Protein AF-A0A2U1LRW7-F1 (afdb_monomer_lite)

Foldseek 3Di:
DDDPPPPDPPPPCPPQVVLCVVQVHPDVLSSVLVVLVVLLVVLVVVLVVLVVVLVVLVVVLVVLVVVLVVLVVPPDDDPVSVVVSVVSVVVSVVSVVVSVVSVVVSVVSVVVSVVSVVSSVVSVVVVVPVPPDDDDDDDDDDDDD

Radius of gyration: 28.09 Å; chains: 1; bounding box: 56×57×92 Å

Structure (mmCIF, N/CA/C/O backbone):
data_AF-A0A2U1LRW7-F1
#
_entry.id   AF-A0A2U1LRW7-F1
#
loop_
_atom_site.group_PDB
_atom_site.id
_atom_site.type_symbol
_atom_site.label_atom_id
_atom_site.label_alt_id
_atom_site.label_comp_id
_atom_site.label_asym_id
_atom_site.label_entity_id
_atom_site.label_seq_id
_atom_site.pdbx_PDB_ins_code
_atom_site.Cartn_x
_atom_site.Cartn_y
_atom_site.Cartn_z
_atom_site.occupancy
_a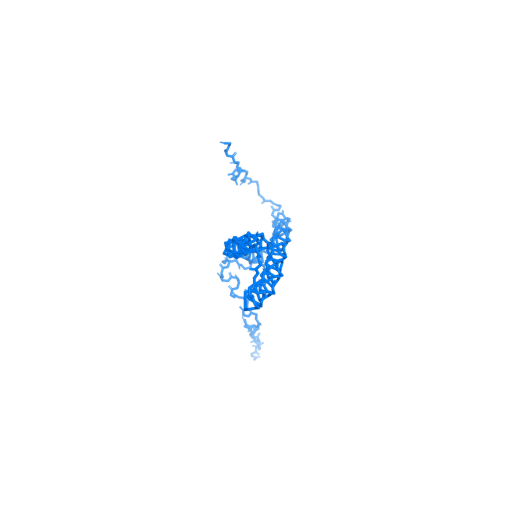tom_site.B_iso_or_equiv
_atom_site.auth_seq_id
_atom_site.auth_comp_id
_atom_site.auth_asym_id
_atom_site.auth_atom_id
_atom_site.pdbx_PDB_model_num
ATOM 1 N N . MET A 1 1 ? -16.716 -30.583 57.715 1.00 35.84 1 MET A N 1
ATOM 2 C CA . MET A 1 1 ? -15.318 -30.588 57.242 1.00 35.84 1 MET A CA 1
ATOM 3 C C . MET A 1 1 ? -15.290 -30.003 55.839 1.00 35.84 1 MET A C 1
ATOM 5 O O . MET A 1 1 ? -16.108 -30.408 55.031 1.00 35.84 1 MET A O 1
ATOM 9 N N . ALA A 1 2 ? -14.434 -28.990 55.668 1.00 37.91 2 ALA A N 1
ATOM 10 C CA . ALA A 1 2 ? -14.003 -28.259 54.470 1.00 37.91 2 ALA A CA 1
ATOM 11 C C . ALA A 1 2 ? -14.890 -28.278 53.205 1.00 37.91 2 ALA A C 1
ATOM 13 O O . ALA A 1 2 ? -14.860 -29.225 52.424 1.00 37.91 2 ALA A O 1
ATOM 14 N N . SER A 1 3 ? -15.550 -27.139 52.951 1.00 42.78 3 SER A N 1
ATOM 15 C CA . SER A 1 3 ? -15.913 -26.692 51.602 1.00 42.78 3 SER A CA 1
ATOM 16 C C . SER A 1 3 ? -14.669 -26.650 50.724 1.00 42.78 3 SER A C 1
ATOM 18 O O . SER A 1 3 ? -13.738 -25.885 50.985 1.00 42.78 3 SER A O 1
ATOM 20 N N . SER A 1 4 ? -14.666 -27.440 49.659 1.00 43.62 4 SER A N 1
ATOM 21 C CA . SER A 1 4 ? -13.708 -27.299 48.572 1.00 43.62 4 SER A CA 1
ATOM 22 C C . SER A 1 4 ? -14.097 -26.067 47.753 1.00 43.62 4 SER A C 1
ATOM 24 O O . SER A 1 4 ? -14.862 -26.158 46.798 1.00 43.62 4 SER A O 1
ATOM 26 N N . ASN A 1 5 ? -13.594 -24.896 48.155 1.00 46.25 5 ASN A N 1
ATOM 27 C CA . ASN A 1 5 ? -13.523 -23.733 47.275 1.00 46.25 5 ASN A CA 1
ATOM 28 C C . ASN A 1 5 ? -12.564 -24.088 46.138 1.00 46.25 5 ASN A C 1
ATOM 30 O O . ASN A 1 5 ? -11.350 -23.920 46.253 1.00 46.25 5 ASN A O 1
ATOM 34 N N . ILE A 1 6 ? -13.113 -24.624 45.051 1.00 48.94 6 ILE A N 1
ATOM 35 C CA . ILE A 1 6 ? -12.404 -24.693 43.782 1.00 48.94 6 ILE A CA 1
ATOM 36 C C . ILE A 1 6 ? -12.285 -23.244 43.318 1.00 48.94 6 ILE A C 1
ATOM 38 O O . ILE A 1 6 ? -13.238 -22.644 42.827 1.00 48.94 6 ILE A O 1
ATOM 42 N N . SER A 1 7 ? -11.113 -22.668 43.582 1.00 45.62 7 SER A N 1
ATOM 43 C CA . SER A 1 7 ? -10.664 -21.416 42.991 1.00 45.62 7 SER A CA 1
ATOM 44 C C . SER A 1 7 ? -10.742 -21.581 41.477 1.00 45.62 7 SER A C 1
ATOM 46 O O . SER A 1 7 ? -9.950 -22.319 40.886 1.00 45.62 7 SER A O 1
ATOM 48 N N . TYR A 1 8 ? -11.747 -20.964 40.857 1.00 48.12 8 TYR A N 1
ATOM 49 C CA . TYR A 1 8 ? -11.798 -20.849 39.411 1.00 48.12 8 TYR A CA 1
ATOM 50 C C . TYR A 1 8 ? -10.563 -20.057 38.988 1.00 48.12 8 TYR A C 1
ATOM 52 O O . TYR A 1 8 ? -10.362 -18.916 39.394 1.00 48.12 8 TYR A O 1
ATOM 60 N N . SER A 1 9 ? -9.694 -20.728 38.239 1.00 48.69 9 SER A N 1
ATOM 61 C CA . SER A 1 9 ? -8.500 -20.169 37.620 1.00 48.69 9 SER A CA 1
ATOM 62 C C . SER A 1 9 ? -8.809 -18.814 36.974 1.00 48.69 9 SER A C 1
ATOM 64 O O . SER A 1 9 ? -9.463 -18.755 35.937 1.00 48.69 9 SER A O 1
ATOM 66 N N . ASN A 1 10 ? -8.288 -17.732 37.552 1.00 53.62 10 ASN A N 1
ATOM 67 C CA . ASN A 1 10 ? -8.348 -16.379 36.987 1.00 53.62 10 ASN A CA 1
ATOM 68 C C . ASN A 1 10 ? -7.467 -16.204 35.722 1.00 53.62 10 ASN A C 1
ATOM 70 O O . ASN A 1 10 ? -7.223 -15.077 35.303 1.00 53.62 10 ASN A O 1
ATOM 74 N N . ASN A 1 11 ? -6.966 -17.286 35.108 1.00 61.50 11 ASN A N 1
ATOM 75 C CA . ASN A 1 11 ? -5.849 -17.239 34.153 1.00 61.50 11 ASN A CA 1
ATOM 76 C C . ASN A 1 11 ? -6.066 -18.054 32.864 1.00 61.50 11 ASN A C 1
ATOM 78 O O . ASN A 1 11 ? -5.114 -18.635 32.350 1.00 61.50 11 ASN A O 1
ATOM 82 N N . ILE A 1 12 ? -7.286 -18.145 32.331 1.00 66.75 12 ILE A N 1
ATOM 83 C CA . ILE A 1 12 ? -7.510 -18.856 31.051 1.00 66.75 12 ILE A CA 1
ATOM 84 C C . ILE A 1 12 ? -7.523 -17.889 29.845 1.00 66.75 12 ILE A C 1
ATOM 86 O O . ILE A 1 12 ? -7.335 -18.322 28.713 1.00 66.75 12 ILE A O 1
ATOM 90 N N . GLU A 1 13 ? -7.631 -16.572 30.066 1.00 75.44 13 GLU A N 1
ATOM 91 C CA . GLU A 1 13 ? -7.804 -15.573 28.994 1.00 75.44 13 GLU A CA 1
ATOM 92 C C . GLU A 1 13 ? -6.760 -14.432 29.055 1.00 75.44 13 GLU A C 1
ATOM 94 O O . GLU A 1 13 ? -7.107 -13.282 29.340 1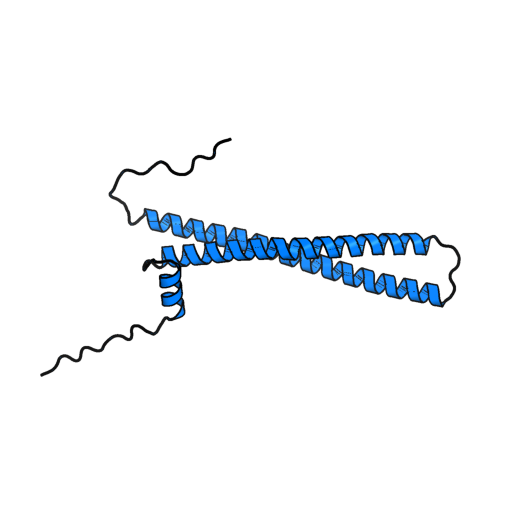.00 75.44 13 GLU A O 1
ATOM 99 N N . PRO A 1 14 ? -5.464 -14.707 28.798 1.00 79.75 14 PRO A N 1
ATOM 100 C CA . PRO A 1 14 ? -4.395 -13.711 28.935 1.00 79.75 14 PRO A CA 1
ATOM 101 C C . PRO A 1 14 ? -4.602 -12.482 28.038 1.00 79.75 14 PRO A C 1
ATOM 103 O O . PRO A 1 14 ? -4.543 -11.362 28.532 1.00 79.75 14 PRO A O 1
ATOM 106 N N . ASN A 1 15 ? -4.968 -12.672 26.766 1.00 89.44 15 ASN A N 1
ATOM 107 C CA . ASN A 1 15 ? -5.171 -11.563 25.823 1.00 89.44 15 ASN A CA 1
ATOM 108 C C . ASN A 1 15 ? -6.343 -10.650 26.220 1.00 89.44 15 ASN A C 1
ATOM 110 O O . ASN A 1 15 ? -6.290 -9.441 26.020 1.00 89.44 15 ASN A O 1
ATOM 114 N N . ILE A 1 16 ? -7.412 -11.213 26.795 1.00 91.50 16 ILE A N 1
ATOM 115 C CA . ILE A 1 16 ? -8.558 -10.427 27.271 1.00 91.50 16 ILE A CA 1
ATOM 116 C C . ILE A 1 16 ? -8.180 -9.652 28.531 1.00 91.50 16 ILE A C 1
ATOM 118 O O . ILE A 1 16 ? -8.562 -8.493 28.674 1.00 91.50 16 ILE A O 1
ATOM 122 N N . ASN A 1 17 ? -7.407 -10.260 29.432 1.00 93.75 17 ASN A N 1
ATOM 123 C CA . ASN A 1 17 ? -6.902 -9.575 30.617 1.00 93.75 17 ASN A CA 1
ATOM 124 C C . ASN A 1 17 ? -5.955 -8.424 30.249 1.00 93.75 17 ASN A C 1
ATOM 126 O O . ASN A 1 17 ? -6.097 -7.336 30.802 1.00 93.75 17 ASN A O 1
ATOM 130 N N . GLU A 1 18 ? -5.043 -8.631 29.298 1.00 93.19 18 GLU A N 1
ATOM 131 C CA . GLU A 1 18 ? -4.178 -7.577 28.755 1.00 93.19 18 GLU A CA 1
ATOM 132 C C . GLU A 1 18 ? -4.996 -6.461 28.103 1.00 93.19 18 GLU A C 1
ATOM 134 O O . GLU A 1 18 ? -4.764 -5.287 28.385 1.00 93.19 18 GLU A O 1
ATOM 139 N N . LEU A 1 19 ? -6.012 -6.806 27.307 1.00 94.31 19 LEU A N 1
ATOM 140 C CA . LEU A 1 19 ? -6.884 -5.819 26.677 1.00 94.31 19 LEU A CA 1
ATOM 141 C C . LEU A 1 19 ? -7.663 -4.996 27.712 1.00 94.31 19 LEU A C 1
ATOM 143 O O . LEU A 1 19 ? -7.718 -3.773 27.612 1.00 94.31 19 LEU A O 1
ATOM 147 N N . LYS A 1 20 ? -8.229 -5.648 28.733 1.00 94.75 20 LYS A N 1
ATOM 148 C CA . LYS A 1 20 ? -8.903 -4.978 29.854 1.00 94.75 20 LYS A CA 1
ATOM 149 C C . LYS A 1 20 ? -7.963 -4.042 30.605 1.00 94.75 20 LYS A C 1
ATOM 151 O O . LYS A 1 20 ? -8.364 -2.939 30.969 1.00 94.75 20 LYS A O 1
ATOM 156 N N . GLN A 1 21 ? -6.715 -4.459 30.825 1.00 94.81 21 GLN A N 1
ATOM 157 C CA . GLN A 1 21 ? -5.691 -3.620 31.449 1.00 94.81 21 GLN A CA 1
ATOM 158 C C . GLN A 1 21 ? -5.335 -2.414 30.573 1.00 94.81 21 GLN A C 1
ATOM 160 O O . GLN A 1 21 ? -5.320 -1.296 31.079 1.00 94.81 21 GLN A O 1
ATOM 165 N N . ALA A 1 22 ? -5.105 -2.622 29.275 1.00 93.12 22 ALA A N 1
ATOM 166 C CA . ALA A 1 22 ? -4.775 -1.560 28.325 1.00 93.12 22 ALA A CA 1
ATOM 167 C C . ALA A 1 22 ? -5.919 -0.546 28.163 1.00 93.12 22 ALA A C 1
ATOM 169 O O . ALA A 1 22 ? -5.682 0.659 28.133 1.00 93.12 22 ALA A O 1
ATOM 170 N N . CYS A 1 23 ? -7.162 -1.031 28.111 1.00 93.69 23 CYS A N 1
ATOM 171 C CA . CYS A 1 23 ? -8.365 -0.208 28.021 1.00 93.69 23 CYS A CA 1
ATOM 172 C C . CYS A 1 23 ? -8.748 0.447 29.363 1.00 93.69 23 CYS A C 1
ATOM 174 O O . CYS A 1 23 ? -9.479 1.436 29.381 1.00 93.69 23 CYS A O 1
ATOM 176 N N . GLY A 1 24 ? -8.323 -0.118 30.497 1.00 93.19 24 GLY A N 1
ATOM 177 C CA . GLY A 1 24 ? -8.741 0.317 31.833 1.00 93.19 24 GLY A CA 1
ATOM 178 C C . GLY A 1 24 ? -10.204 0.001 32.180 1.00 93.19 24 GLY A C 1
ATOM 179 O O . GLY A 1 24 ? -10.738 0.570 33.131 1.00 93.19 24 GLY A O 1
ATOM 180 N N . SER A 1 25 ? -10.860 -0.897 31.436 1.00 91.69 25 SER A N 1
ATOM 181 C CA . SER A 1 25 ? -12.263 -1.289 31.635 1.00 91.69 25 SER A CA 1
ATOM 182 C C . SER A 1 25 ? -12.395 -2.799 31.827 1.00 91.69 25 SER A C 1
ATOM 184 O O . SER A 1 25 ? -11.620 -3.580 31.284 1.00 91.69 25 SER A O 1
ATOM 186 N N . GLN A 1 26 ? -13.390 -3.223 32.608 1.00 92.75 26 GLN A N 1
ATOM 187 C CA . GLN A 1 26 ? -13.790 -4.633 32.696 1.00 92.75 26 GLN A CA 1
ATOM 188 C C . GLN A 1 26 ? -14.908 -4.986 31.711 1.00 92.75 26 GLN A C 1
ATOM 190 O O . GLN A 1 26 ? -15.136 -6.172 31.461 1.00 92.75 26 GLN A O 1
ATOM 195 N N . ASP A 1 27 ? -15.589 -3.979 31.158 1.00 92.44 27 ASP A N 1
ATOM 196 C CA . ASP A 1 27 ? -16.615 -4.165 30.142 1.00 92.44 27 ASP A CA 1
ATOM 197 C C . ASP A 1 27 ? -15.973 -4.508 28.793 1.00 92.44 27 ASP A C 1
ATOM 199 O O . ASP A 1 27 ? -15.154 -3.757 28.257 1.00 92.44 27 ASP A O 1
ATOM 203 N N . LEU A 1 28 ? -16.348 -5.663 28.241 1.00 92.06 28 LEU A N 1
ATOM 204 C CA . LEU A 1 28 ? -15.755 -6.178 27.011 1.00 92.06 28 LEU A CA 1
ATOM 205 C C . LEU A 1 28 ? -16.163 -5.372 25.777 1.00 92.06 28 LEU A C 1
ATOM 207 O O . LEU A 1 28 ? -15.367 -5.288 24.846 1.00 92.06 28 LEU A O 1
ATOM 211 N N . ALA A 1 29 ? -17.350 -4.756 25.759 1.00 92.19 29 ALA A N 1
ATOM 212 C CA . ALA A 1 29 ? -17.746 -3.897 24.644 1.00 92.19 29 ALA A CA 1
ATOM 213 C C . ALA A 1 29 ? -16.829 -2.667 24.560 1.00 92.19 29 ALA A C 1
ATOM 215 O O . ALA A 1 29 ? -16.272 -2.390 23.496 1.00 92.19 29 ALA A O 1
ATOM 216 N N . THR A 1 30 ? -16.571 -2.023 25.702 1.00 93.31 30 THR A N 1
ATOM 217 C CA . THR A 1 30 ? -15.592 -0.934 25.826 1.00 93.31 30 THR A CA 1
ATOM 218 C C . THR A 1 30 ? -14.193 -1.399 25.396 1.00 93.31 30 THR A C 1
ATOM 220 O O . THR A 1 30 ? -13.516 -0.721 24.624 1.00 93.31 30 THR A O 1
ATOM 223 N N . CYS A 1 31 ? -13.766 -2.586 25.846 1.00 94.88 31 CYS A N 1
ATOM 224 C CA . CYS A 1 31 ? -12.457 -3.157 25.506 1.00 94.88 31 CYS A CA 1
ATOM 225 C C . CYS A 1 31 ? -12.292 -3.419 24.003 1.00 94.88 31 CYS A C 1
ATOM 227 O O . CYS A 1 31 ? -11.265 -3.075 23.421 1.00 94.88 31 CYS A O 1
ATOM 229 N N . PHE A 1 32 ? -13.296 -4.004 23.347 1.00 95.38 32 PHE A N 1
ATOM 230 C CA . PHE A 1 32 ? -13.249 -4.238 21.905 1.00 95.38 32 PHE A CA 1
ATOM 231 C C . PHE A 1 32 ? -13.317 -2.936 21.113 1.00 95.38 32 PHE A C 1
ATOM 233 O O . PHE A 1 32 ? -12.604 -2.794 20.121 1.00 95.38 32 PHE A O 1
ATOM 240 N N . LYS A 1 33 ? -14.098 -1.953 21.573 1.00 95.56 33 LYS A N 1
ATOM 241 C CA . LYS A 1 33 ? -14.113 -0.614 20.979 1.00 95.56 33 LYS A CA 1
ATOM 242 C C . LYS A 1 33 ? -12.724 0.026 21.032 1.00 95.56 33 LYS A C 1
ATOM 244 O O . LYS A 1 33 ? -12.276 0.591 20.035 1.00 95.56 33 LYS A O 1
ATOM 249 N N . PHE A 1 34 ? -12.036 -0.078 22.170 1.00 95.12 34 PHE A N 1
ATOM 250 C CA . PHE A 1 34 ? -10.654 0.381 22.319 1.00 95.12 34 PHE A CA 1
ATOM 251 C C . PHE A 1 34 ? -9.716 -0.322 21.328 1.00 95.12 34 PHE A C 1
ATOM 253 O O . PHE A 1 34 ? -8.980 0.360 20.618 1.00 95.12 34 PHE A O 1
ATOM 260 N N . LEU A 1 35 ? -9.800 -1.654 21.218 1.00 96.38 35 LEU A N 1
ATOM 261 C CA . LEU A 1 35 ? -8.992 -2.436 20.277 1.00 96.38 35 LEU A CA 1
ATOM 262 C C . LEU A 1 35 ? -9.186 -1.970 18.827 1.00 96.38 35 LEU A C 1
ATOM 264 O O . LEU A 1 35 ? -8.217 -1.623 18.162 1.00 96.38 35 LEU A O 1
ATOM 268 N N . PHE A 1 36 ? -10.432 -1.880 18.352 1.00 97.56 36 PHE A N 1
ATOM 269 C CA . PHE A 1 36 ? -10.703 -1.444 16.979 1.00 97.56 36 PHE A CA 1
ATOM 270 C C . PHE A 1 36 ? -10.241 -0.008 16.707 1.00 97.56 36 PHE A C 1
ATOM 272 O O . PHE A 1 36 ? -9.755 0.275 15.615 1.00 97.56 36 PHE A O 1
ATOM 279 N N . ASN A 1 37 ? -10.366 0.899 17.679 1.00 96.94 37 ASN A N 1
ATOM 280 C CA . ASN A 1 37 ? -9.849 2.261 17.536 1.00 96.94 37 ASN A CA 1
ATOM 281 C C . ASN A 1 37 ? -8.313 2.299 17.472 1.00 96.94 37 ASN A C 1
ATOM 283 O O . ASN A 1 37 ? -7.770 3.075 16.685 1.00 96.94 37 ASN A O 1
ATOM 287 N N . SER A 1 38 ? -7.626 1.458 18.254 1.00 96.38 38 SER A N 1
ATOM 288 C CA . SER A 1 38 ? -6.169 1.289 18.170 1.00 96.38 38 SER A CA 1
ATOM 289 C C . SER A 1 38 ? -5.760 0.785 16.787 1.00 96.38 38 SER A C 1
ATOM 291 O O . SER A 1 38 ? -4.957 1.425 16.111 1.00 96.38 38 SER A O 1
ATOM 293 N N . ASP A 1 39 ? -6.398 -0.286 16.314 1.00 97.75 39 ASP A N 1
ATOM 294 C CA . ASP A 1 39 ? -6.148 -0.873 14.997 1.00 97.75 39 ASP A CA 1
ATOM 295 C C . ASP A 1 39 ? -6.371 0.132 13.854 1.00 97.75 39 ASP A C 1
ATOM 297 O O . ASP A 1 39 ? -5.599 0.178 12.901 1.00 97.75 39 ASP A O 1
ATOM 301 N N . ILE A 1 40 ? -7.424 0.955 13.931 1.00 98.44 40 ILE A N 1
ATOM 302 C CA . ILE A 1 40 ? -7.680 2.017 12.946 1.00 98.44 40 ILE A CA 1
ATOM 303 C C . ILE A 1 40 ? -6.536 3.039 12.943 1.00 98.44 40 ILE A C 1
ATOM 305 O O . ILE A 1 40 ? -6.091 3.464 11.875 1.00 98.44 40 ILE A O 1
ATOM 309 N N . ALA A 1 41 ? -6.065 3.460 14.120 1.00 97.62 41 ALA A N 1
ATOM 310 C CA . ALA A 1 41 ? -4.963 4.412 14.224 1.00 97.62 41 ALA A CA 1
ATOM 311 C C . ALA A 1 41 ? -3.660 3.835 13.642 1.00 97.62 41 ALA A C 1
ATOM 313 O O . ALA A 1 41 ? -2.939 4.535 12.923 1.00 97.62 41 ALA A O 1
ATOM 314 N N . GLU A 1 42 ? -3.386 2.555 13.895 1.00 97.81 42 GLU A N 1
ATOM 315 C CA . GLU A 1 42 ? -2.252 1.833 13.31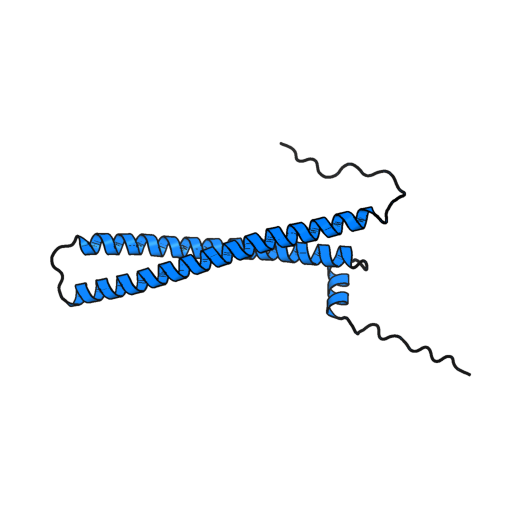4 1.00 97.81 42 GLU A CA 1
ATOM 316 C C . GLU A 1 42 ? -2.357 1.726 11.787 1.00 97.81 42 GLU A C 1
ATOM 318 O O . GLU A 1 42 ? -1.387 2.031 11.084 1.00 97.81 42 GLU A O 1
ATOM 323 N N . ASP A 1 43 ? -3.537 1.389 11.258 1.00 98.25 43 ASP A N 1
ATOM 324 C CA . ASP A 1 43 ? -3.790 1.313 9.816 1.00 98.25 43 ASP A CA 1
ATOM 325 C C . ASP A 1 43 ? -3.589 2.673 9.125 1.00 98.25 43 ASP A C 1
ATOM 327 O O . ASP A 1 43 ? -2.995 2.739 8.045 1.00 98.25 43 ASP A O 1
ATOM 331 N N . TYR A 1 44 ? -4.008 3.785 9.746 1.00 98.06 44 TYR A N 1
ATOM 332 C CA . TYR A 1 44 ? -3.705 5.128 9.231 1.00 98.06 44 TYR A CA 1
ATOM 333 C C . TYR A 1 44 ? -2.195 5.393 9.177 1.00 98.06 44 TYR A C 1
ATOM 335 O O . TYR A 1 44 ? -1.695 5.926 8.180 1.00 98.06 44 TYR A O 1
ATOM 343 N N . GLY A 1 45 ? -1.454 4.984 10.212 1.00 97.38 45 GLY A N 1
ATOM 344 C CA . GLY A 1 45 ? 0.008 5.052 10.222 1.00 97.38 45 GLY A CA 1
ATOM 345 C C . GLY A 1 45 ? 0.643 4.212 9.109 1.00 97.38 45 GLY A C 1
ATOM 346 O O . GLY A 1 45 ? 1.604 4.645 8.465 1.00 97.38 45 GLY A O 1
ATOM 347 N N . PHE A 1 46 ? 0.081 3.035 8.829 1.00 96.19 46 PHE A N 1
ATOM 348 C CA . PHE A 1 46 ? 0.509 2.174 7.730 1.00 96.19 46 PHE A CA 1
ATOM 349 C C . PHE A 1 46 ? 0.248 2.825 6.364 1.00 96.19 46 PHE A C 1
ATOM 351 O O . PHE A 1 46 ? 1.160 2.872 5.535 1.00 96.19 46 PHE A O 1
ATOM 358 N N . ILE A 1 47 ? -0.950 3.382 6.138 1.00 97.88 47 ILE A N 1
ATOM 359 C CA . ILE A 1 47 ? -1.300 4.099 4.899 1.00 97.88 47 ILE A CA 1
ATOM 360 C C . ILE A 1 47 ? -0.344 5.260 4.649 1.00 97.88 47 ILE A C 1
ATOM 362 O O . ILE A 1 47 ? 0.077 5.452 3.511 1.00 97.88 47 ILE A O 1
ATOM 366 N N . MET A 1 48 ? 0.002 6.034 5.680 1.00 96.44 48 MET A N 1
ATOM 367 C CA . MET A 1 48 ? 0.922 7.162 5.531 1.00 96.44 48 MET A CA 1
ATOM 368 C C . MET A 1 48 ? 2.297 6.682 5.051 1.00 96.44 48 MET A C 1
ATOM 370 O O . MET A 1 48 ? 2.780 7.132 4.013 1.00 96.44 48 MET A O 1
ATOM 374 N N . ARG A 1 49 ? 2.883 5.696 5.744 1.00 95.94 49 ARG A N 1
ATOM 375 C CA . ARG A 1 49 ? 4.213 5.157 5.415 1.00 95.94 49 ARG A CA 1
ATOM 376 C C . ARG A 1 49 ? 4.268 4.552 4.012 1.00 95.94 49 ARG A C 1
ATOM 378 O O . ARG A 1 49 ? 5.159 4.867 3.230 1.00 95.94 49 ARG A O 1
ATOM 385 N N . TRP A 1 50 ? 3.311 3.695 3.676 1.00 96.44 50 TRP A N 1
ATOM 386 C CA . TRP A 1 50 ? 3.282 3.030 2.372 1.00 96.44 50 TRP A CA 1
ATOM 387 C C . TRP A 1 50 ? 2.773 3.930 1.247 1.00 96.44 50 TRP A C 1
ATOM 389 O O . TRP A 1 50 ? 3.096 3.706 0.081 1.00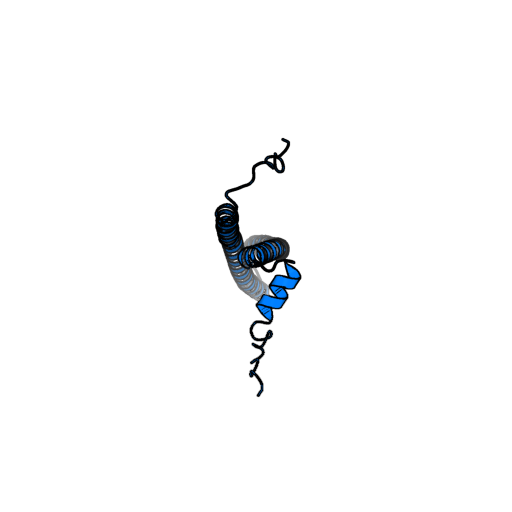 96.44 50 TRP A O 1
ATOM 399 N N . GLY A 1 51 ? 2.018 4.977 1.578 1.00 97.62 51 GLY A N 1
ATOM 400 C CA . GLY A 1 51 ? 1.635 6.030 0.647 1.00 97.62 51 GLY A CA 1
ATOM 401 C C . GLY A 1 51 ? 2.849 6.782 0.105 1.00 97.62 51 GLY A C 1
ATOM 402 O O . GLY A 1 51 ? 2.900 7.052 -1.099 1.00 97.62 51 GLY A O 1
ATOM 403 N N . ASP A 1 52 ? 3.840 7.049 0.957 1.00 97.06 52 ASP A N 1
ATOM 404 C CA . ASP A 1 52 ? 5.103 7.672 0.554 1.00 97.06 52 ASP A CA 1
ATOM 405 C C . ASP A 1 52 ? 5.940 6.744 -0.331 1.00 97.06 52 ASP A C 1
ATOM 407 O O . ASP A 1 52 ? 6.357 7.156 -1.415 1.00 97.06 52 ASP A O 1
ATOM 411 N N . GLU A 1 53 ? 6.097 5.473 0.050 1.00 96.81 53 GLU A N 1
ATOM 412 C CA . GLU A 1 53 ? 6.774 4.462 -0.783 1.00 96.81 53 GLU A CA 1
ATOM 413 C C . GLU A 1 53 ? 6.110 4.321 -2.163 1.00 96.81 53 GLU A C 1
ATOM 415 O O . GLU A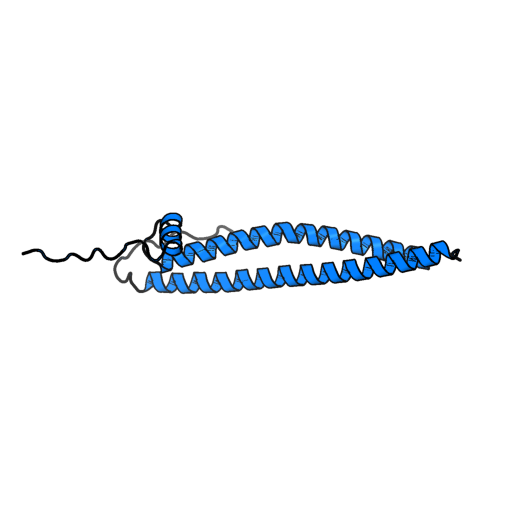 1 53 ? 6.775 4.303 -3.204 1.00 96.81 53 GLU A O 1
ATOM 420 N N . ARG A 1 54 ? 4.771 4.334 -2.207 1.00 98.12 54 ARG A N 1
ATOM 421 C CA . ARG A 1 54 ? 3.996 4.336 -3.456 1.00 98.12 54 ARG A CA 1
ATOM 422 C C . ARG A 1 54 ? 4.325 5.549 -4.313 1.00 98.12 54 ARG A C 1
ATOM 424 O O . ARG A 1 54 ? 4.484 5.419 -5.527 1.00 98.12 54 ARG A O 1
ATOM 431 N N . ASN A 1 55 ? 4.410 6.732 -3.708 1.00 98.19 55 ASN A N 1
ATOM 432 C CA . ASN A 1 55 ? 4.725 7.963 -4.428 1.00 98.19 55 ASN A CA 1
ATOM 433 C C . ASN A 1 55 ? 6.153 7.932 -5.001 1.00 98.19 55 ASN A C 1
ATOM 435 O O . ASN A 1 55 ? 6.352 8.351 -6.143 1.00 98.19 55 ASN A O 1
ATOM 439 N N . GLN A 1 56 ? 7.120 7.390 -4.255 1.00 98.06 56 GLN A N 1
ATOM 440 C CA . GLN A 1 56 ? 8.495 7.213 -4.728 1.00 98.06 56 GLN A CA 1
ATOM 441 C C . GLN A 1 56 ? 8.568 6.235 -5.906 1.00 98.06 56 GLN A C 1
ATOM 443 O O . GLN A 1 56 ? 9.154 6.559 -6.944 1.00 98.06 56 GLN A O 1
ATOM 448 N N . LEU A 1 57 ? 7.919 5.071 -5.792 1.00 98.44 57 LEU A N 1
ATOM 449 C CA . LEU A 1 57 ? 7.868 4.085 -6.872 1.00 98.44 57 LEU A CA 1
ATOM 450 C C . LEU A 1 57 ? 7.184 4.649 -8.123 1.00 98.44 57 LEU A C 1
ATOM 452 O O . LEU A 1 57 ? 7.690 4.471 -9.230 1.00 98.44 57 LEU A O 1
ATOM 456 N N . ARG A 1 58 ? 6.086 5.399 -7.963 1.00 98.62 58 ARG A N 1
ATOM 457 C CA . ARG A 1 58 ? 5.420 6.082 -9.081 1.00 98.62 58 ARG A CA 1
ATOM 458 C C . ARG A 1 58 ? 6.362 7.053 -9.795 1.00 98.62 58 ARG A C 1
ATOM 460 O O . ARG A 1 58 ? 6.455 7.007 -11.016 1.00 98.62 58 ARG A O 1
ATOM 467 N N . SER A 1 59 ? 7.113 7.868 -9.054 1.00 98.50 59 SER A N 1
ATOM 468 C CA . SER A 1 59 ? 8.084 8.791 -9.656 1.00 98.50 59 SER A CA 1
ATOM 469 C C . SER A 1 59 ? 9.197 8.053 -10.417 1.00 98.50 59 SER A C 1
ATOM 471 O O . SER A 1 59 ? 9.590 8.464 -11.512 1.00 98.50 59 SER A O 1
ATOM 473 N N . LYS A 1 60 ? 9.675 6.916 -9.886 1.00 97.94 60 LYS A N 1
ATOM 474 C CA . LYS A 1 60 ? 10.642 6.044 -10.575 1.00 97.94 60 LYS A CA 1
ATOM 475 C C . LYS A 1 60 ? 10.075 5.509 -11.896 1.00 97.94 60 LYS A C 1
ATOM 477 O O . LYS A 1 60 ? 10.760 5.581 -12.919 1.00 97.94 60 LYS A O 1
ATOM 482 N N . VAL A 1 61 ? 8.837 5.012 -11.879 1.00 98.56 61 VAL A N 1
ATOM 483 C CA . VAL A 1 61 ? 8.118 4.526 -13.066 1.00 98.56 61 VAL A CA 1
ATOM 484 C C . VAL A 1 61 ? 7.974 5.637 -14.108 1.00 98.56 61 VAL A C 1
ATOM 486 O O . VAL A 1 61 ? 8.357 5.434 -15.257 1.00 98.56 61 VAL A O 1
ATOM 489 N N . GLU A 1 62 ? 7.510 6.826 -13.716 1.00 98.50 62 GLU A N 1
ATOM 490 C CA . GLU A 1 62 ? 7.335 7.981 -14.613 1.00 98.50 62 GLU A CA 1
ATOM 491 C C . GLU A 1 62 ? 8.654 8.393 -15.285 1.00 98.50 62 GLU A C 1
ATOM 493 O O . GLU A 1 62 ? 8.714 8.607 -16.499 1.00 98.50 62 GLU A O 1
ATOM 498 N N . LYS A 1 63 ? 9.746 8.444 -14.514 1.00 98.31 63 LYS A N 1
ATOM 499 C CA . LYS A 1 63 ? 11.080 8.753 -15.042 1.00 98.31 63 LYS A CA 1
ATOM 500 C C . LYS A 1 63 ? 11.586 7.677 -16.008 1.00 98.31 63 LYS A C 1
ATOM 502 O O . LYS A 1 63 ? 12.201 7.999 -17.028 1.00 98.31 63 LYS A O 1
ATOM 507 N N . SER A 1 64 ? 11.350 6.405 -15.692 1.00 97.81 64 SER A N 1
ATOM 508 C CA . SER A 1 64 ? 11.718 5.279 -16.554 1.00 97.81 64 SER A CA 1
ATOM 509 C C . SER A 1 64 ? 10.933 5.305 -17.871 1.00 97.81 64 SER A C 1
ATOM 511 O O . SER A 1 64 ? 11.544 5.188 -18.932 1.00 97.81 64 SER A O 1
ATOM 513 N N . GLU A 1 65 ? 9.626 5.575 -17.820 1.00 98.12 65 GLU A N 1
ATOM 514 C CA . GLU A 1 65 ? 8.760 5.729 -18.997 1.00 98.12 65 GLU A CA 1
ATOM 515 C C . GLU A 1 65 ? 9.274 6.840 -19.923 1.00 98.12 65 GLU A C 1
ATOM 517 O O . GLU A 1 65 ? 9.407 6.651 -21.134 1.00 98.12 65 GLU A O 1
ATOM 522 N N . GLN A 1 66 ? 9.637 7.993 -19.354 1.00 97.88 66 GLN A N 1
ATOM 523 C CA . GLN A 1 66 ? 10.226 9.094 -20.114 1.00 97.88 66 GLN A CA 1
ATOM 524 C C . GLN A 1 66 ? 11.560 8.696 -20.767 1.00 97.88 66 GLN A C 1
ATOM 526 O O . GLN A 1 66 ? 11.790 8.982 -21.941 1.00 97.88 66 GLN A O 1
ATOM 531 N N . THR A 1 67 ? 12.411 7.968 -20.042 1.00 96.88 67 THR A N 1
ATOM 532 C CA . THR A 1 67 ? 13.699 7.477 -20.561 1.00 96.88 67 THR A CA 1
ATOM 533 C C . THR A 1 67 ? 13.500 6.493 -21.721 1.00 96.88 67 THR A C 1
ATOM 535 O O . THR A 1 67 ? 14.192 6.579 -22.735 1.00 96.88 67 THR A O 1
ATOM 538 N N . ILE A 1 68 ? 12.524 5.585 -21.612 1.00 96.25 68 ILE A N 1
ATOM 539 C CA . ILE A 1 68 ? 12.142 4.646 -22.677 1.00 96.25 68 ILE A CA 1
ATOM 540 C C . ILE A 1 68 ? 11.653 5.407 -23.912 1.00 96.25 68 ILE A C 1
ATOM 542 O O . ILE A 1 68 ? 12.074 5.099 -25.031 1.00 96.25 68 ILE A O 1
ATOM 546 N N . LYS A 1 69 ? 10.786 6.412 -23.724 1.00 95.88 69 LYS A N 1
ATOM 547 C CA . LYS A 1 69 ? 10.305 7.269 -24.816 1.00 95.88 69 LYS A CA 1
ATOM 548 C C . LYS A 1 69 ? 11.468 7.948 -25.520 1.00 95.88 69 LYS A C 1
ATOM 550 O O . LYS A 1 69 ? 11.573 7.832 -26.735 1.00 95.88 69 LYS A O 1
ATOM 555 N N . GLU A 1 70 ? 12.362 8.603 -24.790 1.00 94.50 70 GLU A N 1
ATOM 556 C CA . GLU A 1 70 ? 13.524 9.277 -25.376 1.00 94.50 70 GLU A CA 1
ATOM 557 C C . GLU A 1 70 ? 14.435 8.311 -26.133 1.00 94.50 70 GLU A C 1
ATOM 559 O O . GLU A 1 70 ? 14.824 8.603 -27.264 1.00 94.50 70 GLU A O 1
ATOM 564 N N . ALA A 1 71 ? 14.727 7.141 -25.556 1.00 92.69 71 ALA A N 1
ATOM 565 C CA . ALA A 1 71 ? 15.544 6.122 -26.205 1.00 92.69 71 ALA A CA 1
ATOM 566 C C . ALA A 1 71 ? 14.955 5.715 -27.564 1.00 92.69 71 ALA A C 1
ATOM 568 O O . ALA A 1 71 ? 15.665 5.729 -28.564 1.00 92.69 71 ALA A O 1
ATOM 569 N N . ARG A 1 72 ? 13.644 5.464 -27.654 1.00 89.25 72 ARG A N 1
ATOM 570 C CA . ARG A 1 72 ? 12.988 5.088 -28.922 1.00 89.25 72 ARG A CA 1
ATOM 571 C C . ARG A 1 72 ? 13.143 6.127 -30.044 1.00 89.25 72 ARG A C 1
ATOM 573 O O . ARG A 1 72 ? 13.060 5.753 -31.208 1.00 89.25 72 ARG A O 1
ATOM 580 N N . HIS A 1 73 ? 13.385 7.397 -29.715 1.00 88.75 73 HIS A N 1
ATOM 581 C CA . HIS A 1 73 ? 13.555 8.475 -30.696 1.00 88.75 73 HIS A CA 1
ATOM 582 C C . HIS A 1 73 ? 15.028 8.774 -31.037 1.00 88.75 73 HIS A C 1
ATOM 584 O O . HIS A 1 73 ? 15.299 9.549 -31.957 1.00 88.75 73 HIS A O 1
ATOM 590 N N . ARG A 1 74 ? 16.003 8.181 -30.331 1.00 81.62 74 ARG A N 1
ATOM 591 C CA . ARG A 1 74 ? 17.437 8.457 -30.525 1.00 81.62 74 ARG A CA 1
ATOM 592 C C . ARG A 1 74 ? 18.087 7.542 -31.572 1.00 81.62 74 ARG A C 1
ATOM 594 O O . ARG A 1 74 ? 18.928 6.728 -31.224 1.00 81.62 74 ARG A O 1
ATOM 601 N N . GLY A 1 75 ? 17.769 7.756 -32.853 1.00 72.06 75 GLY A N 1
ATOM 602 C CA . GLY A 1 75 ? 18.547 7.253 -34.004 1.00 72.06 75 GLY A CA 1
ATOM 603 C C . GLY A 1 75 ? 18.863 5.741 -34.008 1.00 72.06 75 GLY A C 1
ATOM 604 O O . GLY A 1 75 ? 18.249 4.975 -33.269 1.00 72.06 75 GLY A O 1
ATOM 605 N N . PRO A 1 76 ? 19.786 5.263 -34.866 1.00 79.00 76 PRO A N 1
ATOM 606 C CA . PRO A 1 76 ? 20.164 3.854 -34.868 1.00 79.00 76 PRO A CA 1
ATOM 607 C C . PRO A 1 76 ? 21.033 3.509 -33.651 1.00 79.00 76 PRO A C 1
ATOM 609 O O . PRO A 1 76 ? 22.041 4.159 -33.369 1.00 79.00 76 PRO A O 1
ATOM 612 N N . PHE A 1 77 ? 20.650 2.439 -32.959 1.00 87.75 77 PHE A N 1
ATOM 613 C CA . PHE A 1 77 ? 21.389 1.871 -31.838 1.00 87.75 77 PHE A CA 1
ATOM 614 C C . PHE A 1 77 ? 22.411 0.828 -32.298 1.00 87.75 77 PHE A C 1
ATOM 616 O O . PHE A 1 77 ? 22.194 0.114 -33.275 1.00 87.75 77 PHE A O 1
ATOM 623 N N . ASN A 1 78 ? 23.506 0.692 -31.544 1.00 92.19 78 ASN A N 1
ATOM 624 C CA . ASN A 1 78 ? 24.302 -0.536 -31.580 1.00 92.19 78 ASN A CA 1
ATOM 625 C C . ASN A 1 78 ? 23.587 -1.656 -30.796 1.00 92.19 78 ASN A C 1
ATOM 627 O O . ASN A 1 78 ? 22.711 -1.377 -29.976 1.00 92.19 78 ASN A O 1
ATOM 631 N N . GLU A 1 79 ? 23.982 -2.913 -31.010 1.00 93.25 79 GLU A N 1
ATOM 632 C CA . GLU A 1 79 ? 23.341 -4.087 -30.385 1.00 93.25 79 GLU A CA 1
ATOM 633 C C . GLU A 1 79 ? 23.255 -3.982 -28.855 1.00 93.25 79 GLU A C 1
ATOM 635 O O . GLU A 1 79 ? 22.197 -4.212 -28.274 1.00 93.25 79 GLU A O 1
ATOM 640 N N . LYS A 1 80 ? 24.326 -3.524 -28.195 1.00 93.50 80 LYS A N 1
ATOM 641 C CA . LYS A 1 80 ? 24.349 -3.372 -26.730 1.00 93.50 80 LYS A CA 1
ATOM 642 C C . LYS A 1 80 ? 23.324 -2.358 -26.228 1.00 93.50 80 LYS A C 1
ATOM 644 O O . LYS A 1 80 ? 22.756 -2.537 -25.155 1.00 93.50 80 LYS A O 1
ATOM 649 N N . ALA A 1 81 ? 23.095 -1.283 -26.975 1.00 92.81 81 ALA A N 1
ATOM 650 C CA . ALA A 1 81 ? 22.098 -0.287 -26.614 1.00 92.81 81 ALA A CA 1
ATOM 651 C C . ALA A 1 81 ? 20.663 -0.802 -26.836 1.00 92.81 81 ALA A C 1
ATOM 653 O O . ALA A 1 81 ? 19.779 -0.472 -26.045 1.00 92.81 81 ALA A O 1
ATOM 654 N N . VAL A 1 82 ? 20.443 -1.667 -27.835 1.00 93.69 82 VAL A N 1
ATOM 655 C CA . VAL A 1 82 ? 19.170 -2.391 -28.008 1.00 93.69 82 VAL A CA 1
ATOM 656 C C . VAL A 1 82 ? 18.913 -3.328 -26.826 1.00 93.69 82 VAL A C 1
ATOM 658 O O . VAL A 1 82 ? 17.831 -3.282 -26.238 1.00 93.69 82 VAL A O 1
ATOM 661 N N . ASP A 1 83 ? 19.909 -4.122 -26.427 1.00 96.00 83 ASP A N 1
ATOM 662 C CA . ASP A 1 83 ? 19.805 -4.994 -25.252 1.00 96.00 83 ASP A CA 1
ATOM 663 C C . ASP A 1 83 ? 19.541 -4.189 -23.971 1.00 96.00 83 ASP A C 1
ATOM 665 O O . ASP A 1 83 ? 18.679 -4.555 -23.172 1.00 96.00 83 ASP A O 1
ATOM 669 N N . GLY A 1 84 ? 20.220 -3.050 -23.800 1.00 95.50 84 GLY A N 1
ATOM 670 C CA . GLY A 1 84 ? 19.989 -2.139 -22.678 1.00 95.50 84 GLY A CA 1
ATOM 671 C C . GLY A 1 84 ? 18.552 -1.610 -22.622 1.00 95.50 84 GLY A C 1
ATOM 672 O O . GLY A 1 84 ? 17.949 -1.588 -21.547 1.00 95.50 84 GLY A O 1
ATOM 673 N N . LEU A 1 85 ? 17.971 -1.241 -23.769 1.00 95.56 85 LEU A N 1
ATOM 674 C CA . LEU A 1 85 ? 16.571 -0.817 -23.848 1.00 95.56 85 LEU A CA 1
ATOM 675 C C . LEU A 1 85 ? 15.605 -1.961 -23.506 1.00 95.56 85 LEU A C 1
ATOM 677 O O . LEU A 1 85 ? 14.612 -1.723 -22.818 1.00 95.56 85 LEU A O 1
ATOM 681 N N . ARG A 1 86 ? 15.897 -3.199 -23.928 1.00 96.19 86 ARG A N 1
ATOM 682 C CA . ARG A 1 86 ? 15.095 -4.377 -23.554 1.00 96.19 86 ARG A CA 1
ATOM 683 C C . ARG A 1 86 ? 15.107 -4.600 -22.039 1.00 96.19 86 ARG A C 1
ATOM 685 O O . ARG A 1 86 ? 14.038 -4.684 -21.441 1.00 96.19 86 ARG A O 1
ATOM 692 N N . CYS A 1 87 ? 16.280 -4.592 -21.406 1.00 97.62 87 CYS A N 1
ATOM 693 C CA . CYS A 1 87 ? 16.398 -4.730 -19.949 1.00 97.62 87 CYS A CA 1
ATOM 694 C C . CYS A 1 87 ? 15.661 -3.608 -19.190 1.00 97.62 87 CYS A C 1
ATOM 696 O O . CYS A 1 87 ? 15.064 -3.842 -18.133 1.00 97.62 87 CYS A O 1
ATOM 698 N N . LEU A 1 88 ? 15.689 -2.379 -19.724 1.00 97.25 88 LEU A N 1
ATOM 699 C CA . LEU A 1 88 ? 14.958 -1.249 -19.153 1.00 97.25 88 LEU A CA 1
ATOM 700 C C . LEU A 1 88 ? 13.442 -1.465 -19.233 1.00 97.25 88 LEU A C 1
ATOM 702 O O . LEU A 1 88 ? 12.757 -1.242 -18.241 1.00 97.25 88 LEU A O 1
ATOM 706 N N . LEU A 1 89 ? 12.930 -1.939 -20.373 1.00 97.94 89 LEU A N 1
ATOM 707 C CA . LEU A 1 89 ? 11.514 -2.278 -20.549 1.00 97.94 89 LEU A CA 1
ATOM 708 C C . LEU A 1 89 ? 11.066 -3.389 -19.592 1.00 97.94 89 LEU A C 1
ATOM 710 O O . LEU A 1 89 ? 10.003 -3.281 -18.990 1.00 97.94 89 LEU A O 1
ATOM 714 N N . GLU A 1 90 ? 11.862 -4.444 -19.423 1.00 98.31 90 GLU A N 1
ATOM 715 C CA . GLU A 1 90 ? 11.561 -5.536 -18.484 1.00 98.31 90 GLU A CA 1
ATOM 716 C C . GLU A 1 90 ? 11.493 -5.035 -17.034 1.00 98.31 90 GLU A C 1
ATOM 718 O O . GLU A 1 90 ? 10.580 -5.373 -16.281 1.00 98.31 90 GLU A O 1
ATOM 723 N N . THR A 1 91 ? 12.443 -4.184 -16.640 1.00 97.94 91 THR A N 1
ATOM 724 C CA . THR A 1 91 ? 12.451 -3.588 -15.297 1.00 97.94 91 THR A CA 1
ATOM 725 C C . THR A 1 91 ? 11.286 -2.622 -15.101 1.00 97.94 91 THR A C 1
ATOM 727 O O . THR A 1 91 ? 10.666 -2.640 -14.042 1.00 97.94 91 THR A O 1
ATOM 730 N N . HIS A 1 92 ? 10.946 -1.838 -16.124 1.00 98.44 92 HIS A N 1
ATOM 731 C CA . HIS A 1 92 ? 9.817 -0.915 -16.098 1.00 98.44 92 HIS A CA 1
ATOM 732 C C . HIS A 1 92 ? 8.477 -1.634 -15.890 1.00 98.44 92 HIS A C 1
ATOM 734 O O . HIS A 1 92 ? 7.701 -1.229 -15.029 1.00 98.44 92 HIS A O 1
ATOM 740 N N . HIS A 1 93 ? 8.224 -2.730 -16.616 1.00 98.50 93 HIS A N 1
ATOM 741 C CA . HIS A 1 93 ? 7.004 -3.525 -16.431 1.00 98.50 93 HIS A CA 1
ATOM 742 C C . HIS A 1 93 ? 6.897 -4.084 -15.010 1.00 98.50 93 HIS A C 1
ATOM 744 O O . HIS A 1 93 ? 5.854 -3.973 -14.378 1.00 98.50 93 HIS A O 1
ATOM 750 N N . ARG A 1 94 ? 7.997 -4.605 -14.463 1.00 98.56 94 ARG A N 1
ATOM 751 C CA . ARG A 1 94 ? 8.015 -5.096 -13.081 1.00 98.56 94 ARG A CA 1
ATOM 752 C C . ARG A 1 94 ? 7.762 -3.987 -12.055 1.00 98.56 94 ARG A C 1
ATOM 754 O O . ARG A 1 94 ? 7.068 -4.224 -11.071 1.00 98.56 94 ARG A O 1
ATOM 761 N N . ASP A 1 95 ? 8.308 -2.790 -12.265 1.00 98.56 95 ASP A N 1
ATOM 762 C CA . ASP A 1 95 ? 8.041 -1.641 -11.391 1.00 98.56 95 ASP A CA 1
ATOM 763 C C . ASP A 1 95 ? 6.559 -1.201 -11.471 1.00 98.56 95 ASP A C 1
ATOM 765 O O . ASP A 1 95 ? 5.978 -0.828 -10.450 1.00 98.56 95 ASP A O 1
ATOM 769 N N . LEU A 1 96 ? 5.924 -1.289 -12.650 1.00 98.62 96 LEU A N 1
ATOM 770 C CA . LEU A 1 96 ? 4.479 -1.069 -12.818 1.00 98.62 96 LEU A CA 1
ATOM 771 C C . LEU A 1 96 ? 3.644 -2.104 -12.054 1.00 98.62 96 LEU A C 1
ATOM 773 O O . LEU A 1 96 ? 2.716 -1.719 -11.340 1.00 98.62 96 LEU A O 1
ATOM 777 N N . ASP A 1 97 ? 3.994 -3.389 -12.148 1.00 98.62 97 ASP A N 1
ATOM 778 C CA . ASP A 1 97 ? 3.308 -4.463 -11.418 1.00 98.62 97 ASP A CA 1
ATOM 779 C C . ASP A 1 97 ? 3.396 -4.238 -9.901 1.00 98.62 97 ASP A C 1
ATOM 781 O O . ASP A 1 97 ? 2.397 -4.318 -9.182 1.00 98.62 97 ASP A O 1
ATOM 785 N N . MET A 1 98 ? 4.585 -3.880 -9.401 1.00 98.44 98 MET A N 1
ATOM 786 C CA . MET A 1 98 ? 4.784 -3.531 -7.990 1.00 98.44 98 MET A CA 1
ATOM 787 C C . MET A 1 98 ? 3.930 -2.329 -7.571 1.00 98.44 98 MET A C 1
ATOM 789 O O . MET A 1 98 ? 3.325 -2.346 -6.497 1.00 98.44 98 MET A O 1
ATOM 793 N N . LEU A 1 99 ? 3.842 -1.298 -8.416 1.00 98.56 99 LEU A N 1
ATOM 794 C CA . LEU A 1 99 ? 3.020 -0.121 -8.144 1.00 98.56 99 LEU A CA 1
ATOM 795 C C . LEU A 1 99 ? 1.531 -0.478 -8.069 1.00 98.56 99 LEU A C 1
ATOM 797 O O . LEU A 1 99 ? 0.821 0.027 -7.197 1.00 98.56 99 LEU A O 1
ATOM 801 N N . GLN A 1 100 ? 1.057 -1.362 -8.948 1.00 98.50 100 GLN A N 1
ATOM 802 C CA . GLN A 1 100 ? -0.320 -1.848 -8.922 1.00 98.50 100 GLN A CA 1
ATOM 803 C C . GLN A 1 100 ? -0.616 -2.635 -7.641 1.00 98.50 100 GLN A C 1
ATOM 805 O O . GLN A 1 100 ? -1.623 -2.367 -6.985 1.00 98.50 100 GLN A O 1
ATOM 810 N N . LEU A 1 101 ? 0.272 -3.552 -7.244 1.00 98.38 101 LEU A N 1
ATOM 811 C CA . LEU A 1 101 ? 0.131 -4.305 -5.994 1.00 98.38 101 LEU A CA 1
ATOM 812 C C . LEU A 1 101 ? 0.052 -3.377 -4.778 1.00 98.38 101 LEU A C 1
ATOM 814 O O . LEU A 1 101 ? -0.793 -3.573 -3.905 1.00 98.38 101 LEU A O 1
ATOM 818 N N . LEU A 1 102 ? 0.891 -2.342 -4.740 1.00 98.06 102 LEU A N 1
ATOM 819 C CA . LEU A 1 102 ? 0.905 -1.393 -3.635 1.00 98.06 102 LEU A CA 1
ATOM 820 C C . LEU A 1 102 ? -0.359 -0.522 -3.588 1.00 98.06 102 LEU A C 1
ATOM 822 O O . LEU A 1 102 ? -0.878 -0.267 -2.504 1.00 98.06 102 LEU A O 1
ATOM 826 N N . ASN A 1 103 ? -0.898 -0.105 -4.740 1.00 98.19 103 ASN A N 1
ATOM 827 C CA . ASN A 1 103 ? -2.196 0.577 -4.779 1.00 98.19 103 ASN A CA 1
ATOM 828 C C . ASN A 1 103 ? -3.313 -0.330 -4.233 1.00 98.19 103 ASN A C 1
ATOM 830 O O . ASN A 1 103 ? -4.058 0.100 -3.356 1.00 98.19 103 ASN A O 1
ATOM 834 N N . ASN A 1 104 ? -3.365 -1.594 -4.668 1.00 98.31 104 ASN A N 1
ATOM 835 C CA . ASN A 1 104 ? -4.368 -2.553 -4.198 1.00 98.31 104 ASN A CA 1
ATOM 836 C C . ASN A 1 104 ? -4.274 -2.790 -2.682 1.00 98.31 104 ASN A C 1
ATOM 838 O O . ASN A 1 104 ? -5.295 -2.836 -2.002 1.00 98.31 104 ASN A O 1
ATOM 842 N N . LEU A 1 105 ? -3.058 -2.912 -2.139 1.00 97.81 105 LEU A N 1
ATOM 843 C CA . LEU A 1 105 ? -2.842 -3.045 -0.697 1.00 97.81 105 LEU A CA 1
ATOM 844 C C . LEU A 1 105 ? -3.379 -1.828 0.066 1.00 97.81 105 LEU A C 1
ATOM 846 O O . LEU A 1 105 ? -4.096 -1.984 1.051 1.00 97.81 105 LEU A O 1
ATOM 850 N N . LEU A 1 106 ? -3.055 -0.617 -0.394 1.00 98.25 106 LEU A N 1
ATOM 851 C CA . LEU A 1 106 ? -3.531 0.614 0.237 1.00 98.25 106 LEU A CA 1
ATOM 852 C C . LEU A 1 106 ? -5.062 0.722 0.200 1.00 98.25 106 LEU A C 1
ATOM 854 O O . LEU A 1 106 ? -5.658 1.189 1.169 1.00 98.25 106 LEU A O 1
ATOM 858 N N . ASP A 1 107 ? -5.701 0.274 -0.879 1.00 98.38 107 ASP A N 1
ATOM 859 C CA . ASP A 1 107 ? -7.162 0.267 -0.994 1.00 98.38 107 ASP A CA 1
ATOM 860 C C . ASP A 1 107 ? -7.814 -0.766 -0.068 1.00 98.38 107 ASP A C 1
ATOM 862 O O . ASP A 1 107 ? -8.817 -0.458 0.578 1.00 98.38 107 ASP A O 1
ATOM 866 N N . LEU A 1 108 ? -7.213 -1.952 0.083 1.00 98.38 108 LEU A N 1
ATOM 867 C CA . LEU A 1 108 ? -7.666 -2.951 1.056 1.00 98.38 108 LEU A CA 1
ATOM 868 C C . LEU A 1 108 ? -7.623 -2.408 2.487 1.00 98.38 108 LEU A C 1
ATOM 870 O O . LEU A 1 108 ? -8.575 -2.592 3.242 1.00 98.38 108 LEU A O 1
ATOM 874 N N . ILE A 1 109 ? -6.552 -1.700 2.851 1.00 98.06 109 ILE A N 1
ATOM 875 C CA . ILE A 1 109 ? -6.410 -1.129 4.196 1.00 98.06 109 ILE A CA 1
ATOM 876 C C . ILE A 1 109 ? -7.443 -0.024 4.426 1.00 98.06 109 ILE A C 1
ATOM 878 O O . ILE A 1 109 ? -8.070 0.008 5.480 1.00 98.06 109 ILE A O 1
ATOM 882 N N . ARG A 1 110 ? -7.697 0.839 3.432 1.00 98.38 110 ARG A N 1
ATOM 883 C CA . ARG A 1 110 ? -8.784 1.835 3.512 1.00 98.38 110 ARG A CA 1
ATOM 884 C C . ARG A 1 110 ? -10.142 1.173 3.741 1.00 98.38 110 ARG A C 1
ATOM 886 O O . ARG A 1 110 ? -10.877 1.602 4.627 1.00 98.38 110 ARG A O 1
ATOM 893 N N . GLY A 1 111 ? -10.443 0.108 2.998 1.00 98.44 111 GLY A N 1
ATOM 894 C CA . GLY A 1 111 ? -11.663 -0.676 3.199 1.00 98.44 111 GLY A CA 1
ATOM 895 C C . GLY A 1 111 ? -11.748 -1.278 4.606 1.00 98.44 111 GLY A C 1
ATOM 896 O O . GLY A 1 111 ? -12.801 -1.213 5.240 1.00 98.44 111 GLY A O 1
ATOM 897 N N . GLY A 1 112 ? -10.628 -1.786 5.129 1.00 98.31 112 GLY A N 1
ATOM 898 C CA . GLY A 1 112 ? -10.517 -2.290 6.498 1.00 98.31 112 GLY A CA 1
ATOM 899 C C . GLY A 1 112 ? -10.770 -1.216 7.560 1.00 98.31 112 GLY A C 1
ATOM 900 O O . GLY A 1 112 ? -11.501 -1.464 8.515 1.00 98.31 112 GLY A O 1
ATOM 901 N N . ILE A 1 113 ? -10.252 0.001 7.374 1.00 98.50 113 ILE A N 1
ATOM 902 C CA . ILE A 1 113 ? -10.530 1.140 8.264 1.00 98.50 113 ILE A CA 1
ATOM 903 C C . ILE A 1 113 ? -12.026 1.465 8.277 1.00 98.50 113 ILE A C 1
ATOM 905 O O . ILE A 1 113 ? -12.619 1.627 9.346 1.00 98.50 113 ILE A O 1
ATOM 909 N N . GLU A 1 114 ? -12.660 1.548 7.105 1.00 98.31 114 GLU A N 1
ATOM 910 C CA . GLU A 1 114 ? -14.099 1.810 7.007 1.00 98.31 114 GLU A CA 1
ATOM 911 C C . GLU A 1 114 ? -14.927 0.708 7.678 1.00 98.31 114 GLU A C 1
ATOM 913 O O . GLU A 1 114 ? -15.927 0.994 8.340 1.00 98.31 114 GLU A O 1
ATOM 918 N N . GLU A 1 115 ? -14.514 -0.550 7.521 1.00 98.38 115 GLU A N 1
ATOM 919 C CA . GLU A 1 115 ? -15.119 -1.704 8.181 1.00 98.38 115 GLU A CA 1
ATOM 920 C C . GLU A 1 115 ? -15.015 -1.619 9.702 1.00 98.38 115 GLU A C 1
ATOM 922 O O . GLU A 1 115 ? -16.044 -1.622 10.385 1.00 98.38 115 GLU A O 1
ATOM 927 N N . LYS A 1 116 ? -13.803 -1.452 10.237 1.00 97.88 116 LYS A N 1
ATOM 928 C CA . LYS A 1 116 ? -13.567 -1.293 11.677 1.00 97.88 116 LYS A CA 1
ATOM 929 C C . LYS A 1 116 ? -14.343 -0.096 12.234 1.00 97.88 116 LYS A C 1
ATOM 931 O O . LYS A 1 116 ? -14.938 -0.194 13.305 1.00 97.88 116 LYS A O 1
ATOM 936 N N . GLY A 1 117 ? -14.446 1.001 11.480 1.00 97.62 117 GLY A N 1
ATOM 937 C CA . GLY A 1 117 ? -15.252 2.165 11.854 1.00 97.62 117 GLY A CA 1
ATOM 938 C C . GLY A 1 117 ? -16.749 1.857 12.001 1.00 97.62 117 GLY A 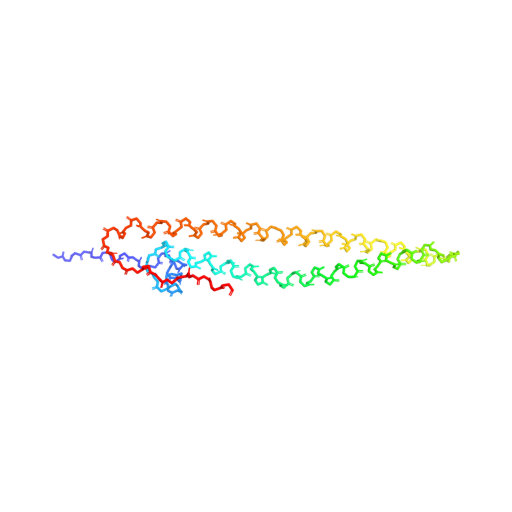C 1
ATOM 939 O O . GLY A 1 117 ? -17.417 2.433 12.863 1.00 97.62 117 GLY A O 1
ATOM 940 N N . ARG A 1 118 ? -17.299 0.923 11.212 1.00 97.12 118 ARG A N 1
ATOM 941 C CA . ARG A 1 118 ? -18.675 0.423 11.407 1.00 97.12 118 ARG A CA 1
ATOM 942 C C . ARG A 1 118 ? -18.789 -0.445 12.662 1.00 97.12 118 ARG A C 1
ATOM 944 O O . ARG A 1 118 ? -19.785 -0.323 13.372 1.00 97.12 118 ARG A O 1
ATOM 951 N N . HIS A 1 119 ? -17.783 -1.271 12.958 1.00 95.94 119 HIS A N 1
ATOM 952 C CA . HIS A 1 119 ? -17.752 -2.081 14.182 1.00 95.94 119 HIS A CA 1
ATOM 953 C C . HIS A 1 119 ? -17.729 -1.213 15.445 1.00 95.94 119 HIS A C 1
ATOM 955 O O . HIS A 1 119 ? -18.498 -1.468 16.368 1.00 95.94 119 HIS A O 1
ATOM 961 N N . VAL A 1 120 ? -16.932 -0.140 15.457 1.00 95.69 120 VAL A N 1
ATOM 962 C CA . VAL A 1 120 ? -16.894 0.830 16.566 1.00 95.69 120 VAL A CA 1
ATOM 963 C C . VAL A 1 120 ? -18.276 1.441 16.812 1.00 95.69 120 VAL A C 1
ATOM 965 O O . VAL A 1 120 ? -18.750 1.435 17.946 1.00 95.69 120 VAL A O 1
ATOM 968 N N . LYS A 1 121 ? -18.968 1.892 15.756 1.00 93.69 121 LYS A N 1
ATOM 969 C CA . LYS A 1 121 ? -20.327 2.454 15.875 1.00 93.69 121 LYS A CA 1
ATOM 970 C C . LYS A 1 121 ? -21.323 1.454 16.462 1.00 93.69 121 LYS A C 1
ATOM 972 O O . LYS A 1 121 ? -22.146 1.835 17.282 1.00 93.69 121 LYS A O 1
ATOM 977 N N . LEU A 1 122 ? -21.250 0.176 16.077 1.00 93.19 122 LEU A N 1
ATOM 978 C CA . LEU A 1 122 ? -22.118 -0.874 16.629 1.00 93.19 122 LEU A CA 1
ATOM 979 C C . LEU A 1 122 ? -21.974 -0.990 18.157 1.00 93.19 122 LEU A C 1
ATOM 981 O O . LEU A 1 122 ? -22.962 -1.195 18.857 1.00 93.19 122 LEU A O 1
ATOM 985 N N . MET A 1 123 ? -20.751 -0.839 18.667 1.00 89.62 123 MET A N 1
ATOM 986 C CA . MET A 1 123 ? -20.454 -0.947 20.097 1.00 89.62 123 MET A CA 1
ATOM 987 C C . MET A 1 123 ? -20.961 0.267 20.888 1.00 89.62 123 MET A C 1
ATOM 989 O O . MET A 1 123 ? -21.387 0.107 22.026 1.00 89.62 123 MET A O 1
ATOM 993 N N . GLU A 1 124 ? -21.030 1.448 20.269 1.00 83.19 124 GLU A N 1
ATOM 994 C CA . GLU A 1 124 ? -21.602 2.662 20.878 1.00 83.19 124 GLU A CA 1
ATOM 995 C C . GLU A 1 124 ? -23.111 2.554 21.117 1.00 83.19 124 GLU A C 1
ATOM 997 O O . GLU A 1 124 ? -23.618 3.005 22.145 1.00 83.19 124 GLU A O 1
ATOM 1002 N N . PHE A 1 125 ? -23.845 1.910 20.205 1.00 64.81 125 PHE A N 1
ATOM 1003 C CA . PHE A 1 125 ? -25.286 1.700 20.379 1.00 64.81 125 PHE A CA 1
ATOM 1004 C C . PHE A 1 125 ? -25.613 0.761 21.551 1.00 64.81 125 PHE A C 1
ATOM 1006 O O . PHE A 1 125 ? -26.678 0.889 22.158 1.00 64.81 125 PHE A O 1
ATOM 1013 N N . ASN A 1 126 ? -24.696 -0.142 21.907 1.00 57.41 126 ASN A N 1
ATOM 1014 C CA . ASN A 1 126 ? -24.883 -1.079 23.015 1.00 57.41 126 ASN A CA 1
ATOM 1015 C C . ASN A 1 126 ? -24.594 -0.451 24.390 1.00 57.41 126 ASN A C 1
ATOM 1017 O O . ASN A 1 126 ? -25.208 -0.859 25.375 1.00 57.41 126 ASN A O 1
ATOM 1021 N N . GLU A 1 127 ? -23.740 0.575 24.467 1.00 54.28 127 GLU A N 1
ATOM 1022 C CA . GLU A 1 127 ? -23.497 1.336 25.705 1.00 54.28 127 GLU A CA 1
ATOM 1023 C C . GLU A 1 127 ? -24.739 2.158 26.122 1.00 54.28 127 GLU A C 1
ATOM 1025 O O . GLU A 1 127 ? -25.014 2.327 27.310 1.00 54.28 127 GLU A O 1
ATOM 1030 N N . GLY A 1 128 ? -25.558 2.600 25.157 1.00 48.09 128 GLY A N 1
ATOM 1031 C CA . GLY A 1 128 ? -26.769 3.397 25.402 1.00 48.09 128 GLY A CA 1
ATOM 1032 C C . GLY A 1 128 ? -28.012 2.619 25.863 1.00 48.09 128 GLY A C 1
ATOM 1033 O O . GLY A 1 128 ? -28.960 3.233 26.351 1.00 48.09 128 GLY A O 1
ATOM 1034 N N . SER A 1 129 ? -28.043 1.285 25.738 1.00 42.75 129 SER A N 1
ATOM 1035 C CA . SER A 1 129 ? -29.243 0.479 26.048 1.00 42.75 129 SER A CA 1
ATOM 1036 C C . SER A 1 129 ? -29.282 -0.069 27.486 1.00 42.75 129 SER A C 1
ATOM 1038 O O . SER A 1 129 ? -30.336 -0.492 27.956 1.00 42.75 129 SER A O 1
ATOM 1040 N N . LEU A 1 130 ? -28.170 0.008 28.229 1.00 45.16 130 LEU A N 1
ATOM 1041 C CA . LEU A 1 130 ? -28.102 -0.350 29.658 1.00 45.16 130 LEU A CA 1
ATOM 1042 C C . LEU A 1 130 ? -28.135 0.869 30.603 1.00 45.16 130 LEU A C 1
ATOM 1044 O O . LEU A 1 130 ? -28.183 0.703 31.819 1.00 45.16 130 LEU A O 1
ATOM 1048 N N . GLY A 1 131 ? -28.156 2.090 30.058 1.00 39.72 131 GLY A N 1
ATOM 1049 C CA . GLY A 1 131 ? -28.103 3.356 30.802 1.00 39.72 131 GLY A CA 1
ATOM 1050 C C . GLY A 1 131 ? -29.418 4.137 30.844 1.00 39.72 131 GLY A C 1
ATOM 1051 O O . GLY A 1 131 ? -29.402 5.360 30.979 1.00 39.72 131 GLY A O 1
ATOM 1052 N N . GLY A 1 132 ? -30.564 3.467 30.708 1.00 38.09 132 GLY A N 1
ATOM 1053 C CA . GLY A 1 132 ? -31.876 4.082 30.907 1.00 38.09 132 GLY A CA 1
ATOM 1054 C C . GLY A 1 132 ? -32.116 4.414 32.380 1.00 38.09 132 GLY A C 1
ATOM 1055 O O . GLY A 1 132 ? -32.828 3.667 33.037 1.00 38.09 132 GLY A O 1
ATOM 1056 N N . LEU A 1 133 ? -31.474 5.481 32.875 1.00 45.81 133 LEU A N 1
ATOM 1057 C CA . LEU A 1 133 ? -31.828 6.364 34.002 1.00 45.81 133 LEU A CA 1
ATOM 1058 C C . LEU A 1 133 ? -30.572 7.137 34.462 1.00 45.81 133 LEU A C 1
ATOM 1060 O O . LEU A 1 133 ? -30.043 6.892 35.540 1.00 45.81 133 LEU A O 1
ATOM 1064 N N . ASN A 1 134 ? -30.098 8.107 33.678 1.00 36.34 134 ASN A N 1
ATOM 1065 C CA . ASN A 1 134 ? -29.870 9.441 34.241 1.00 36.34 134 ASN A CA 1
ATOM 1066 C C . ASN A 1 134 ? -29.682 10.494 33.151 1.00 36.34 134 ASN A C 1
ATOM 1068 O O . ASN A 1 134 ? -28.913 10.330 32.208 1.00 36.34 134 ASN A O 1
ATOM 1072 N N . ALA A 1 135 ? -30.425 11.580 33.308 1.00 46.25 135 ALA A N 1
ATOM 1073 C CA . ALA A 1 135 ? -30.314 12.777 32.502 1.00 46.25 135 ALA A CA 1
ATOM 1074 C C . ALA A 1 135 ? -28.982 13.504 32.771 1.00 46.25 135 ALA A C 1
ATOM 1076 O O . ALA A 1 135 ? -28.399 13.364 33.843 1.00 46.25 135 ALA A O 1
ATOM 1077 N N . HIS A 1 136 ? -28.600 14.352 31.812 1.00 44.34 136 HIS A N 1
ATOM 1078 C CA . HIS A 1 136 ? -27.474 15.297 31.807 1.00 44.34 136 HIS A CA 1
ATOM 1079 C C . HIS A 1 136 ? -26.082 14.759 31.459 1.00 44.34 136 HIS A C 1
ATOM 1081 O O . HIS A 1 136 ? -25.262 14.509 32.332 1.00 44.34 136 HIS A O 1
ATOM 1087 N N . ALA A 1 137 ? -25.780 14.765 30.157 1.00 36.44 137 ALA A N 1
ATOM 1088 C CA . ALA A 1 137 ? -24.606 15.459 29.611 1.00 36.44 137 ALA A CA 1
ATOM 1089 C C . ALA A 1 137 ? -24.685 15.478 28.073 1.00 36.44 137 ALA A C 1
ATOM 1091 O O . ALA A 1 137 ? -23.950 14.786 27.375 1.00 36.44 137 ALA A O 1
ATOM 1092 N N . ALA A 1 138 ? -25.614 16.267 27.531 1.00 43.38 138 ALA A N 1
ATOM 1093 C CA . ALA A 1 138 ? -25.405 16.836 26.208 1.00 43.38 138 ALA A CA 1
ATOM 1094 C C . ALA A 1 138 ? -24.417 17.987 26.407 1.00 43.38 138 ALA A C 1
ATOM 1096 O O . ALA A 1 138 ? -24.755 18.889 27.164 1.00 43.38 138 ALA A O 1
ATOM 1097 N N . ASP A 1 139 ? -23.207 17.872 25.854 1.00 46.81 139 ASP A N 1
ATOM 1098 C CA . ASP A 1 139 ? -22.325 18.976 25.424 1.00 46.81 139 ASP A CA 1
ATOM 1099 C C . ASP A 1 139 ? -20.866 18.511 25.386 1.00 46.81 139 ASP A C 1
ATOM 1101 O O . ASP A 1 139 ? -20.089 18.878 26.249 1.00 46.81 139 ASP A O 1
ATOM 1105 N N . PHE A 1 140 ? -20.456 17.714 24.398 1.00 42.72 140 PHE A N 1
ATOM 1106 C CA . PHE A 1 140 ? -19.046 17.659 23.980 1.00 42.72 140 PHE A CA 1
ATOM 1107 C C . PHE A 1 140 ? -18.962 16.967 22.620 1.00 42.72 140 PHE A C 1
ATOM 1109 O O . PHE A 1 140 ? -18.706 15.780 22.545 1.00 42.72 140 PHE A O 1
ATOM 1116 N N . PHE A 1 141 ? -19.302 17.691 21.553 1.00 39.31 141 PHE A N 1
ATOM 1117 C CA . PHE A 1 141 ? -18.690 17.616 20.215 1.00 39.31 141 PHE A CA 1
ATOM 1118 C C . PHE A 1 141 ? -19.551 18.446 19.257 1.00 39.31 141 PHE A C 1
ATOM 1120 O O . PHE A 1 141 ? -20.374 17.940 18.497 1.00 39.31 141 PHE A O 1
ATOM 1127 N N . ARG A 1 142 ? -19.363 19.766 19.306 1.00 36.94 142 ARG A N 1
ATOM 1128 C CA . ARG A 1 142 ? -19.757 20.657 18.215 1.00 36.94 142 ARG A CA 1
ATOM 1129 C C . ARG A 1 142 ? -18.465 21.100 17.520 1.00 36.94 142 ARG A C 1
ATOM 1131 O O . ARG A 1 142 ? -17.606 21.645 18.210 1.00 36.94 142 ARG A O 1
ATOM 1138 N N . PRO A 1 143 ? -18.285 20.869 16.210 1.00 33.84 143 PRO A N 1
ATOM 1139 C CA . PRO A 1 143 ? -17.144 21.415 15.491 1.00 33.84 143 PRO A CA 1
ATOM 1140 C C . PRO A 1 143 ? -17.381 22.907 15.242 1.00 33.84 143 PRO A C 1
ATOM 1142 O O . PRO A 1 143 ? -18.448 23.296 14.760 1.00 33.84 143 PRO A O 1
ATOM 1145 N N . SER A 1 144 ? -16.400 23.740 15.577 1.00 41.47 144 SER A N 1
ATOM 1146 C CA . SER A 1 144 ? -16.314 25.113 15.079 1.00 41.47 144 SER A CA 1
ATOM 1147 C C . SER A 1 144 ? -15.972 25.070 13.589 1.00 41.47 144 SER A C 1
ATOM 1149 O O . SER A 1 144 ? -15.066 24.335 13.193 1.00 41.47 144 SER A O 1
ATOM 1151 N N . LEU A 1 145 ? -16.724 25.838 12.798 1.00 43.22 145 LEU A N 1
ATOM 1152 C CA . LEU A 1 145 ? -16.403 26.202 11.414 1.00 43.22 145 LEU A CA 1
ATOM 1153 C C . LEU A 1 145 ? -15.045 26.906 11.315 1.00 43.22 145 LEU A C 1
ATOM 1155 O O . LEU A 1 145 ? -14.714 27.656 12.264 1.00 43.22 145 LEU A O 1
#

Organism: Artemisia annua (NCBI:txid35608)

Secondary structure (DSSP, 8-state):
---------S-S-HHHHHHHHHHT-S-HHHHHHHHHHHHHHHHHHHHHHHHHHHHHHHHHHHHHHHHHHHHHHS-PPPHHHHHHHHHHHHHHHHHHHHHHHHHHHHHHHHHHHHHHHHHHHHHHHHHTSS--S------S-----

pLDDT: mean 83.93, std 21.54, range [33.84, 98.62]

Sequence (145 aa):
MASSNISYSNNIEPNINELKQACGSQDLATCFKFLFNSDIAEDYGFIMRWGDERNQLRSKVEKSEQTIKEARHRGPFNEKAVDGLRCLLETHHRDLDMLQLLNNLLDLIRGGIEEKGRHVKLMEFNEGSLGGLNAHAADFFRPSL